Protein AF-A0A527FZY5-F1 (afdb_monomer_lite)

Secondary structure (DSSP, 8-state):
-HHHH-TTS---HHHHHHHTT--HHHHHHHHHHHHSS-HHHHHHHHHHHHHHHHHHTS---HHHHHHHTT-S-HHHHHHHHHHHHSS-GGGG---

Sequence (95 aa):
AAIHLQPDRNWTVEALAREMGASRSAFAERFTAVVGETPARYVARIRMHQARQWLIDDRMRVSVVAARLGYDSEASFSRAFKRIIGIAPSHLRTV

Radius of gyration: 14.18 Å; chains: 1; bounding box: 29×21×42 Å

Foldseek 3Di:
DVCVVCLLDLDDLCNVCVVVVHDSVVSQVVCCVPVVDGVRVVSLLSLLVNLLCCCQVVVDDLVVSCVSNPHPDSVVVQVSNCVNVVDGSVVNRDD

pLDDT: mean 90.13, std 9.0, range [49.72, 97.69]

Structure (mmCIF, N/CA/C/O backbone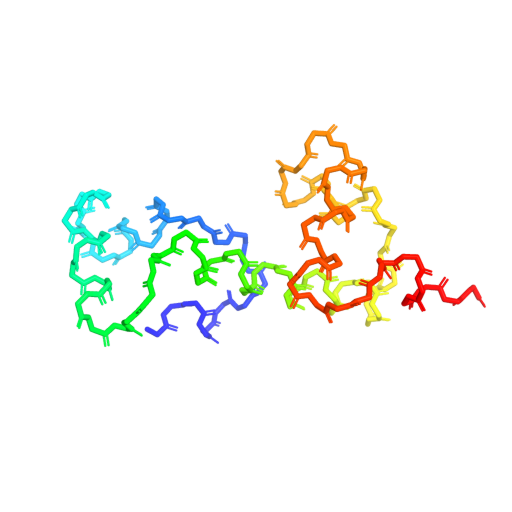):
data_AF-A0A527FZY5-F1
#
_entry.id   AF-A0A527FZY5-F1
#
loop_
_atom_site.group_PDB
_atom_site.id
_atom_site.type_symbol
_atom_site.label_atom_id
_atom_site.label_alt_id
_atom_site.label_comp_id
_atom_site.label_asym_id
_atom_site.label_entity_id
_atom_site.label_seq_id
_atom_site.pdbx_PDB_ins_code
_atom_site.Cartn_x
_atom_site.Cartn_y
_atom_site.Cartn_z
_atom_site.occupancy
_atom_site.B_iso_or_equiv
_atom_site.auth_seq_id
_atom_site.auth_comp_id
_atom_site.auth_asym_id
_atom_site.auth_atom_id
_atom_site.pdbx_PDB_model_num
ATOM 1 N N . ALA A 1 1 ? -16.870 -4.751 3.424 1.00 62.38 1 ALA A N 1
ATOM 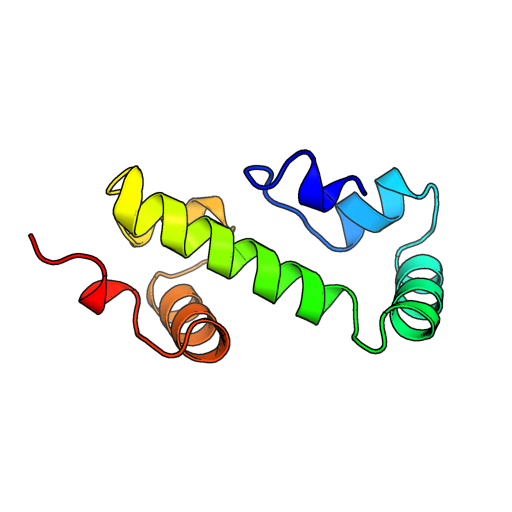2 C CA . ALA A 1 1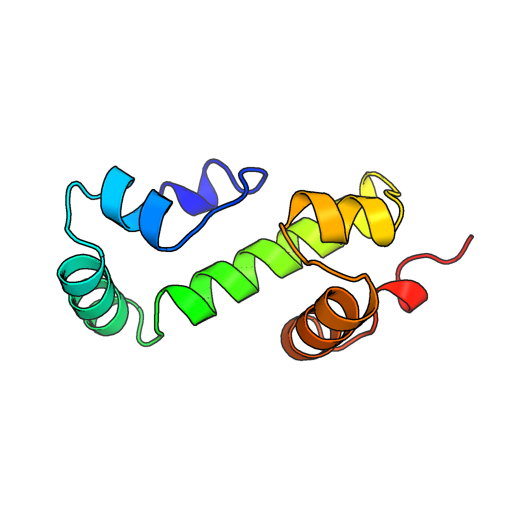 ? -17.178 -4.947 1.989 1.00 62.38 1 ALA A CA 1
ATOM 3 C C . ALA A 1 1 ? -16.692 -3.804 1.082 1.00 62.38 1 ALA A C 1
ATOM 5 O O . ALA A 1 1 ? -16.336 -4.098 -0.047 1.00 62.38 1 ALA A O 1
ATOM 6 N N . ALA A 1 2 ? -16.622 -2.542 1.541 1.00 72.12 2 ALA A N 1
ATOM 7 C CA . ALA A 1 2 ? -16.324 -1.368 0.697 1.00 72.12 2 ALA A CA 1
ATOM 8 C C . ALA A 1 2 ? -15.100 -1.503 -0.237 1.00 72.12 2 ALA A C 1
ATOM 10 O O . ALA A 1 2 ? -15.205 -1.200 -1.420 1.00 72.12 2 ALA A O 1
ATOM 11 N N . ILE A 1 3 ? -13.978 -2.046 0.254 1.00 71.44 3 ILE A N 1
ATOM 12 C CA . ILE A 1 3 ? -12.778 -2.282 -0.570 1.00 71.44 3 ILE A CA 1
ATOM 13 C C . ILE A 1 3 ? -13.039 -3.192 -1.770 1.00 71.44 3 ILE A C 1
ATOM 15 O O . ILE A 1 3 ? -12.510 -2.950 -2.848 1.00 71.44 3 ILE A O 1
ATOM 19 N N . HIS A 1 4 ? -13.835 -4.242 -1.585 1.00 72.69 4 HIS A N 1
ATOM 20 C CA . HIS A 1 4 ? -14.108 -5.213 -2.642 1.00 72.69 4 HIS A CA 1
ATOM 21 C C . HIS A 1 4 ? -15.140 -4.701 -3.650 1.00 72.69 4 HIS A C 1
ATOM 23 O O . HIS A 1 4 ? -15.176 -5.189 -4.771 1.00 72.69 4 HIS A O 1
ATOM 29 N N . LEU A 1 5 ? -15.960 -3.721 -3.258 1.00 75.19 5 LEU A N 1
ATOM 30 C CA . LEU A 1 5 ? -16.981 -3.116 -4.115 1.00 75.19 5 LEU A CA 1
ATOM 31 C C . LEU A 1 5 ? -16.420 -1.994 -4.998 1.00 75.19 5 LEU A C 1
ATOM 33 O O . LEU A 1 5 ? -16.987 -1.700 -6.043 1.00 75.19 5 LEU A O 1
ATOM 37 N N . GLN A 1 6 ? -15.324 -1.360 -4.578 1.00 76.12 6 GLN A N 1
ATOM 38 C CA . GLN A 1 6 ? -14.653 -0.302 -5.336 1.00 76.12 6 GLN A CA 1
ATOM 39 C C . GLN A 1 6 ? -13.138 -0.547 -5.352 1.00 76.12 6 GLN A C 1
ATOM 41 O O . GLN A 1 6 ? -12.397 0.193 -4.697 1.00 76.12 6 GLN A O 1
ATOM 46 N N . PRO A 1 7 ? -12.659 -1.588 -6.053 1.00 68.94 7 PRO A N 1
ATOM 47 C CA . PRO A 1 7 ? -11.233 -1.919 -6.085 1.00 68.94 7 PRO A CA 1
ATOM 48 C C . PRO A 1 7 ? -10.388 -0.770 -6.660 1.00 68.94 7 PRO A C 1
ATOM 50 O O . PRO A 1 7 ? -9.314 -0.478 -6.134 1.00 68.94 7 PRO A O 1
ATOM 53 N N . ASP A 1 8 ? -10.937 -0.029 -7.630 1.00 69.44 8 ASP A N 1
ATOM 54 C CA . ASP A 1 8 ? -10.239 1.050 -8.342 1.00 69.44 8 ASP A CA 1
ATOM 55 C C . ASP A 1 8 ? -10.037 2.328 -7.515 1.00 69.44 8 ASP A C 1
ATOM 57 O O . ASP A 1 8 ? -9.309 3.245 -7.923 1.00 69.44 8 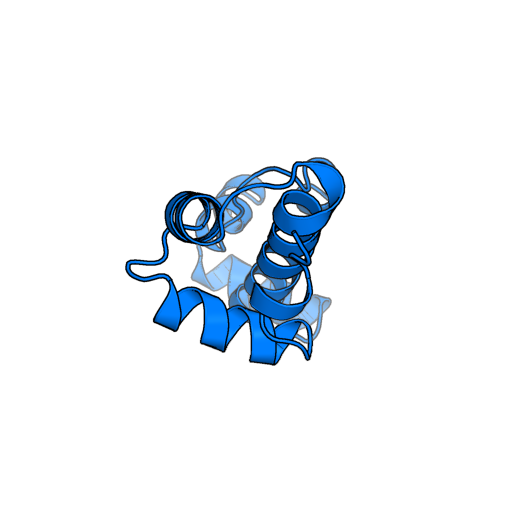ASP A O 1
ATOM 61 N N . ARG A 1 9 ? -10.675 2.426 -6.342 1.00 77.19 9 ARG A N 1
ATOM 62 C CA . ARG A 1 9 ? -10.492 3.566 -5.442 1.00 77.19 9 ARG A CA 1
ATOM 63 C C . ARG A 1 9 ? -9.129 3.461 -4.759 1.00 77.19 9 ARG A C 1
ATOM 65 O O . ARG A 1 9 ? -8.724 2.411 -4.267 1.00 77.19 9 ARG A O 1
ATOM 72 N N . ASN A 1 10 ? -8.431 4.591 -4.649 1.00 78.75 10 ASN A N 1
ATOM 73 C CA . ASN A 1 10 ? -7.190 4.675 -3.881 1.00 78.75 10 ASN A CA 1
ATOM 74 C C . ASN A 1 10 ? -7.485 4.622 -2.369 1.00 78.75 10 ASN A C 1
ATOM 76 O O . ASN A 1 10 ? -7.578 5.652 -1.700 1.00 78.75 10 ASN A O 1
ATOM 80 N N . TRP A 1 11 ? -7.679 3.416 -1.839 1.00 87.69 11 TRP A N 1
ATOM 81 C CA . TRP A 1 11 ? -7.989 3.202 -0.430 1.00 87.69 11 TRP A CA 1
ATOM 82 C C . TRP A 1 11 ? -6.818 3.567 0.483 1.00 87.69 11 TRP A C 1
ATOM 84 O O . TRP A 1 11 ? -5.668 3.210 0.232 1.00 87.69 11 TRP A O 1
ATOM 94 N N . THR A 1 12 ? -7.132 4.229 1.593 1.00 90.00 12 THR A N 1
ATOM 95 C CA . THR A 1 12 ? -6.214 4.478 2.709 1.00 90.00 12 THR A CA 1
ATOM 96 C C . THR A 1 12 ? -6.832 3.936 3.992 1.00 90.00 12 THR A C 1
ATOM 98 O O . THR A 1 12 ? -8.048 3.779 4.087 1.00 90.00 12 THR A O 1
ATOM 101 N N . VAL A 1 13 ? -6.011 3.671 5.010 1.00 91.25 13 VAL A N 1
ATOM 102 C CA . VAL A 1 13 ? -6.516 3.257 6.333 1.00 91.25 13 VAL A CA 1
ATOM 103 C C . VAL A 1 13 ? -7.493 4.290 6.899 1.00 91.25 13 VAL A C 1
ATOM 105 O O . VAL A 1 13 ? -8.499 3.926 7.495 1.00 91.25 13 VAL A O 1
ATOM 108 N N . GLU A 1 14 ? -7.217 5.574 6.678 1.00 91.81 14 GLU A N 1
ATOM 109 C CA . GLU A 1 14 ? -8.085 6.672 7.095 1.00 91.81 14 GLU A CA 1
ATOM 110 C C . GLU A 1 14 ? -9.432 6.660 6.366 1.00 91.81 14 GLU A C 1
ATOM 112 O O . GLU A 1 14 ? -10.470 6.804 7.008 1.00 91.81 14 GLU A O 1
ATOM 117 N N . ALA A 1 15 ? -9.434 6.424 5.049 1.00 90.31 15 ALA A N 1
ATOM 118 C CA . ALA A 1 15 ? -10.670 6.299 4.286 1.00 90.31 15 ALA A CA 1
ATOM 119 C C . ALA A 1 15 ? -11.532 5.151 4.828 1.00 90.31 15 ALA A C 1
ATOM 121 O O . ALA A 1 15 ? -12.722 5.339 5.038 1.00 90.31 15 ALA A O 1
ATOM 122 N N . LEU A 1 16 ? -10.936 3.996 5.138 1.00 89.75 16 LEU A N 1
ATOM 123 C CA . LEU A 1 16 ? -11.677 2.868 5.714 1.00 89.75 16 LEU A CA 1
ATOM 124 C C . LEU A 1 16 ? -12.206 3.150 7.116 1.00 89.75 16 LEU A C 1
ATOM 126 O O . LEU A 1 16 ? -13.335 2.781 7.422 1.00 89.75 16 LEU A O 1
ATOM 130 N N . ALA A 1 17 ? -11.406 3.800 7.961 1.00 92.00 17 ALA A N 1
ATOM 131 C CA . ALA A 1 17 ? -11.848 4.189 9.293 1.00 92.00 17 ALA A CA 1
ATOM 132 C C . ALA A 1 17 ? -13.069 5.120 9.206 1.00 92.00 17 ALA A C 1
ATOM 134 O O . ALA A 1 17 ? -14.057 4.903 9.907 1.00 92.00 17 ALA A O 1
ATOM 135 N N . ARG A 1 18 ? -13.040 6.080 8.269 1.00 91.94 18 ARG A N 1
ATOM 136 C CA . ARG A 1 18 ? -14.174 6.965 7.974 1.00 91.94 18 ARG A CA 1
ATOM 137 C C . ARG A 1 18 ? -15.404 6.216 7.467 1.00 91.94 18 ARG A C 1
ATOM 139 O O . ARG A 1 18 ? -16.486 6.483 7.975 1.00 91.94 18 ARG A O 1
ATOM 146 N N . GLU A 1 19 ? -15.255 5.282 6.525 1.00 89.44 19 GLU A N 1
ATOM 147 C CA . GLU A 1 19 ? -16.378 4.452 6.040 1.00 89.44 19 GLU A CA 1
ATOM 148 C C . GLU A 1 19 ? -17.018 3.631 7.174 1.00 89.44 19 GLU A C 1
ATOM 150 O O . GLU A 1 19 ? -18.212 3.352 7.153 1.00 89.44 19 GLU A O 1
ATOM 155 N N . MET A 1 20 ? -16.236 3.264 8.193 1.00 86.75 20 MET A N 1
ATOM 156 C CA . MET A 1 20 ? -16.706 2.525 9.369 1.00 86.75 20 MET A CA 1
ATOM 157 C C . MET A 1 20 ? -17.198 3.426 10.516 1.00 86.75 20 MET A C 1
ATOM 159 O O . MET A 1 20 ? -17.548 2.906 1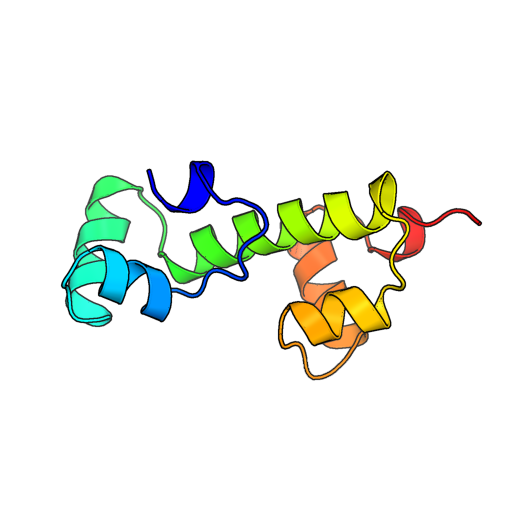1.576 1.00 86.75 20 MET A O 1
ATOM 163 N N . GLY A 1 21 ? -17.187 4.756 10.352 1.00 92.31 21 GLY A N 1
ATOM 164 C CA . GLY A 1 21 ? -17.564 5.706 11.406 1.00 92.31 21 GLY A CA 1
ATOM 165 C C . GLY A 1 21 ? -16.664 5.646 12.647 1.00 92.31 21 GLY A C 1
ATOM 166 O O . GLY A 1 21 ? -17.111 5.954 13.750 1.00 92.31 21 GLY A O 1
ATOM 167 N N . ALA A 1 22 ? -15.411 5.212 12.492 1.00 91.69 22 ALA A N 1
ATOM 168 C CA . ALA A 1 22 ? -14.480 4.976 13.589 1.00 91.69 22 ALA A CA 1
ATOM 169 C C . ALA A 1 22 ? -13.253 5.891 13.505 1.00 91.69 22 ALA A C 1
ATOM 171 O O . ALA A 1 22 ? -12.818 6.304 12.428 1.00 91.69 22 ALA A O 1
ATOM 172 N N . SER A 1 23 ? -12.633 6.155 14.658 1.00 95.25 23 SER A N 1
ATOM 173 C CA . SER A 1 23 ? -11.283 6.716 14.672 1.00 95.25 23 SER A CA 1
ATOM 174 C C . SER A 1 23 ? -10.295 5.728 14.039 1.00 95.25 23 SER A C 1
ATOM 176 O O . SER A 1 23 ? -10.512 4.513 14.023 1.00 95.25 23 SER A O 1
ATOM 178 N N . ARG A 1 24 ? -9.166 6.239 13.540 1.00 93.00 24 ARG A N 1
ATOM 179 C CA . ARG A 1 24 ? -8.127 5.411 12.910 1.00 93.00 24 ARG A CA 1
ATOM 180 C C . ARG A 1 24 ? -7.579 4.325 13.848 1.00 93.00 24 ARG A C 1
ATOM 182 O O . ARG A 1 24 ? -7.318 3.220 13.382 1.00 93.00 24 ARG A O 1
ATOM 189 N N . SER A 1 25 ? -7.395 4.628 15.135 1.00 93.62 25 SER A N 1
ATOM 190 C CA . SER A 1 25 ? -6.891 3.671 16.132 1.00 93.62 25 SER A CA 1
ATOM 191 C C . SER A 1 25 ? -7.914 2.580 16.440 1.00 93.62 25 SER A C 1
ATOM 193 O O . SER A 1 25 ? -7.600 1.403 16.288 1.00 93.62 25 SER A O 1
ATOM 195 N N . ALA A 1 26 ? -9.158 2.959 16.753 1.00 94.44 26 ALA A N 1
ATOM 196 C CA . ALA A 1 26 ? -10.229 2.003 17.035 1.00 94.44 26 ALA A CA 1
ATOM 197 C C . ALA A 1 26 ? -10.516 1.096 15.828 1.00 94.44 26 ALA A C 1
ATOM 199 O O . ALA A 1 26 ? -10.752 -0.103 15.981 1.00 94.44 26 ALA A O 1
ATOM 200 N N . PHE A 1 27 ? -10.457 1.653 14.613 1.00 94.44 27 PHE A N 1
ATOM 201 C CA . PHE A 1 27 ? -10.533 0.865 13.388 1.00 94.44 27 PHE A CA 1
ATOM 202 C C . PHE A 1 27 ? -9.371 -0.127 13.286 1.00 94.44 27 PHE A C 1
ATOM 204 O O . PHE A 1 27 ? -9.607 -1.300 13.016 1.00 94.44 27 PHE A O 1
ATOM 211 N N . ALA A 1 28 ? -8.132 0.313 13.515 1.00 94.38 28 ALA A N 1
ATOM 212 C CA . ALA A 1 28 ? -6.964 -0.551 13.391 1.00 94.38 28 ALA A CA 1
ATOM 213 C C . ALA A 1 28 ? -6.978 -1.727 14.374 1.00 94.38 28 ALA A C 1
ATOM 215 O O . ALA A 1 28 ? -6.677 -2.851 13.966 1.00 94.38 28 ALA A O 1
ATOM 216 N N . GLU A 1 29 ? -7.368 -1.490 15.624 1.00 94.81 29 GLU A N 1
ATOM 217 C CA . GLU A 1 29 ? -7.508 -2.534 16.644 1.00 94.81 29 GLU A CA 1
ATOM 218 C C . GLU A 1 29 ? -8.566 -3.565 16.243 1.00 94.81 29 GLU A C 1
ATOM 220 O O . GLU A 1 29 ? -8.263 -4.754 16.122 1.00 94.81 29 GLU A O 1
ATOM 225 N N . ARG A 1 30 ? -9.791 -3.110 15.945 1.00 94.81 30 ARG A N 1
ATOM 226 C CA . ARG A 1 30 ? -10.907 -3.995 15.571 1.00 94.81 30 ARG A CA 1
ATOM 227 C C . ARG A 1 30 ? -10.628 -4.757 14.281 1.00 94.81 30 ARG A C 1
ATOM 229 O O . ARG A 1 30 ? -10.903 -5.949 14.197 1.00 94.81 30 ARG A O 1
ATOM 236 N N . PHE A 1 31 ? -10.072 -4.080 13.279 1.00 93.81 31 PHE A N 1
ATOM 237 C CA . PHE A 1 31 ? -9.718 -4.701 12.009 1.00 93.81 31 PHE A CA 1
ATOM 238 C C . PHE A 1 31 ? -8.683 -5.803 12.214 1.00 93.81 31 PHE A C 1
ATOM 240 O O . PHE A 1 31 ? -8.870 -6.905 11.713 1.00 93.81 31 PHE A O 1
ATOM 247 N N . THR A 1 32 ? -7.620 -5.533 12.976 1.00 95.62 32 THR A N 1
ATOM 248 C CA . THR A 1 32 ? -6.565 -6.526 13.218 1.00 95.62 32 THR A CA 1
ATOM 249 C C . THR A 1 32 ? -7.108 -7.722 13.999 1.00 95.62 32 THR A C 1
ATOM 251 O O . THR A 1 32 ? -6.782 -8.854 13.656 1.00 95.62 32 THR A O 1
ATOM 254 N N . ALA A 1 33 ? -7.984 -7.495 14.983 1.00 95.88 33 ALA A N 1
ATOM 255 C CA . ALA A 1 33 ? -8.623 -8.567 15.745 1.00 95.88 33 ALA A CA 1
ATOM 256 C C . ALA A 1 33 ? -9.492 -9.497 14.876 1.00 95.88 33 ALA A C 1
ATOM 258 O O . ALA A 1 33 ? -9.567 -10.691 15.148 1.00 95.88 33 ALA A O 1
ATOM 259 N N . VAL A 1 34 ? -10.133 -8.966 13.828 1.00 94.31 34 VAL A N 1
ATOM 260 C CA . VAL A 1 34 ? -11.021 -9.738 12.939 1.00 94.31 34 VAL A CA 1
ATOM 261 C C . VAL A 1 34 ? -10.276 -10.351 11.750 1.00 94.31 34 VAL A C 1
ATOM 263 O O . VAL A 1 34 ? -10.534 -11.490 11.379 1.00 94.31 34 VAL A O 1
ATOM 266 N N . VAL A 1 35 ? -9.377 -9.594 11.119 1.00 92.50 35 VAL A N 1
ATOM 267 C CA . VAL A 1 35 ? -8.719 -9.972 9.854 1.00 92.50 35 VAL A CA 1
ATOM 268 C C . VAL A 1 35 ? -7.376 -10.668 10.095 1.00 92.50 35 VAL A C 1
ATOM 270 O O . VAL A 1 35 ? -6.878 -11.364 9.214 1.00 92.50 35 VAL A O 1
ATOM 273 N N . GLY A 1 36 ? -6.771 -10.493 11.273 1.00 95.12 36 GLY A N 1
ATOM 274 C CA . GLY A 1 36 ? -5.467 -11.069 11.616 1.00 95.12 36 GLY A CA 1
ATOM 275 C C . GLY A 1 36 ? -4.266 -10.337 11.003 1.00 95.12 36 GLY A C 1
ATOM 276 O O . GLY A 1 36 ? -3.124 -10.716 11.250 1.00 95.12 36 GLY A O 1
ATOM 277 N N . GLU A 1 37 ? -4.488 -9.267 10.233 1.00 94.06 37 GLU A N 1
ATOM 278 C CA . GLU A 1 37 ? -3.433 -8.377 9.748 1.00 94.06 37 GLU A CA 1
ATOM 279 C C . GLU A 1 37 ? -3.787 -6.906 9.955 1.00 94.06 37 GLU A C 1
ATOM 281 O O . GLU A 1 37 ? -4.955 -6.530 10.031 1.00 94.06 37 GLU A O 1
ATOM 286 N N . THR A 1 38 ? -2.767 -6.050 10.034 1.00 94.88 38 THR A N 1
ATOM 287 C CA . THR A 1 38 ? -2.996 -4.616 10.219 1.00 94.88 38 THR A CA 1
ATOM 288 C C . THR A 1 38 ? -3.669 -4.012 8.982 1.00 94.88 38 THR A C 1
ATOM 290 O O . THR A 1 38 ? -3.335 -4.387 7.849 1.00 94.88 38 THR A O 1
ATOM 293 N N . PRO A 1 39 ? -4.545 -3.001 9.141 1.00 93.31 39 PRO A N 1
ATOM 294 C CA . PRO A 1 39 ? -5.194 -2.383 7.990 1.00 93.31 39 PRO A CA 1
ATOM 295 C C . PRO A 1 39 ? -4.205 -1.770 6.999 1.00 93.31 39 PRO A C 1
ATOM 297 O O . PRO A 1 39 ? -4.456 -1.772 5.800 1.00 93.31 39 PRO A O 1
ATOM 300 N N . ALA A 1 40 ? -3.065 -1.256 7.473 1.00 92.62 40 ALA A N 1
ATOM 301 C CA . ALA A 1 40 ? -2.031 -0.705 6.601 1.00 92.62 40 ALA A CA 1
ATOM 302 C C . ALA A 1 40 ? -1.452 -1.769 5.657 1.00 92.62 40 ALA A C 1
ATOM 304 O O . ALA A 1 40 ? -1.277 -1.503 4.466 1.00 92.62 40 ALA A O 1
ATOM 305 N N . ARG A 1 41 ? -1.195 -2.979 6.172 1.00 93.69 41 ARG A N 1
ATOM 306 C CA . ARG A 1 41 ? -0.704 -4.103 5.368 1.00 93.69 41 ARG A CA 1
ATOM 307 C C . ARG A 1 41 ? -1.766 -4.571 4.376 1.00 93.69 41 ARG A C 1
ATOM 309 O O . ARG A 1 41 ? -1.456 -4.716 3.193 1.00 93.69 41 ARG A O 1
ATOM 316 N N . TYR A 1 42 ? -3.007 -4.705 4.838 1.00 92.75 42 TYR A N 1
ATOM 317 C CA . TYR A 1 42 ? -4.137 -5.090 3.997 1.00 92.75 42 TYR A CA 1
ATOM 318 C C . TYR A 1 42 ? -4.339 -4.100 2.840 1.00 92.75 42 TYR A C 1
ATOM 320 O O . TYR A 1 42 ? -4.356 -4.483 1.670 1.00 92.75 42 TYR A O 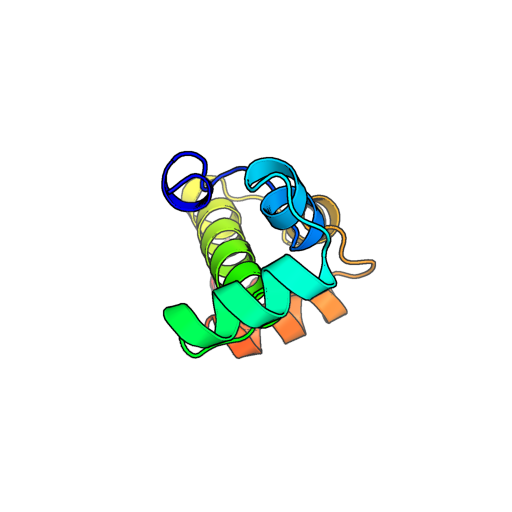1
ATOM 328 N N . VAL A 1 43 ? -4.407 -2.802 3.148 1.00 91.88 43 VAL A N 1
ATOM 329 C CA . VAL A 1 43 ? -4.553 -1.728 2.155 1.00 91.88 43 VAL A CA 1
ATOM 330 C C . VAL A 1 43 ? -3.390 -1.723 1.169 1.00 91.88 43 VAL A C 1
ATOM 332 O O . VAL A 1 43 ? -3.621 -1.624 -0.034 1.00 91.88 43 VAL A O 1
ATOM 335 N N . ALA A 1 44 ? -2.147 -1.865 1.636 1.00 93.00 44 ALA A N 1
ATOM 336 C CA . ALA A 1 44 ? -0.994 -1.927 0.743 1.00 93.00 44 ALA A CA 1
ATOM 337 C C . ALA A 1 44 ? -1.109 -3.093 -0.251 1.00 93.00 44 ALA A C 1
ATOM 339 O O . ALA A 1 44 ? -0.837 -2.905 -1.437 1.00 93.00 44 ALA A O 1
ATOM 340 N N . ARG A 1 45 ? -1.568 -4.266 0.203 1.00 92.81 45 ARG A N 1
ATOM 341 C CA . ARG A 1 45 ? -1.791 -5.429 -0.663 1.00 92.81 45 ARG A CA 1
ATOM 342 C C . ARG A 1 45 ? -2.819 -5.133 -1.752 1.00 92.81 45 ARG A C 1
ATOM 344 O O . ARG A 1 45 ? -2.529 -5.325 -2.930 1.00 92.81 45 ARG A O 1
ATOM 351 N N . ILE A 1 46 ? -3.976 -4.600 -1.372 1.00 91.81 46 ILE A N 1
ATOM 352 C CA . ILE A 1 46 ? -5.044 -4.240 -2.315 1.00 91.81 46 ILE A CA 1
ATOM 353 C C . ILE A 1 46 ? -4.560 -3.204 -3.337 1.00 91.81 46 ILE A C 1
ATOM 355 O O . ILE A 1 46 ? -4.716 -3.411 -4.538 1.00 91.81 46 ILE A O 1
ATOM 359 N N . ARG A 1 47 ? -3.892 -2.136 -2.884 1.00 92.94 47 ARG A N 1
ATOM 360 C CA . ARG A 1 47 ? -3.366 -1.083 -3.771 1.00 92.94 47 ARG A CA 1
ATOM 361 C C . ARG A 1 47 ? -2.368 -1.624 -4.793 1.00 92.94 47 ARG A C 1
ATOM 363 O O . ARG A 1 47 ? -2.365 -1.171 -5.932 1.00 92.94 47 ARG A O 1
ATOM 370 N N . MET A 1 48 ? -1.533 -2.594 -4.419 1.00 94.81 48 MET A N 1
ATOM 371 C CA . MET A 1 48 ? -0.581 -3.195 -5.360 1.00 94.81 48 MET A CA 1
ATOM 372 C C . MET A 1 48 ? -1.246 -4.143 -6.359 1.00 94.81 48 MET A C 1
ATOM 374 O O . MET A 1 48 ? -0.803 -4.214 -7.505 1.00 94.81 48 MET A O 1
ATOM 378 N N . HIS A 1 49 ? -2.316 -4.841 -5.969 1.00 92.19 49 HIS A N 1
ATOM 379 C CA . HIS A 1 49 ? -3.110 -5.614 -6.926 1.00 92.19 49 HIS A CA 1
ATOM 380 C C . HIS A 1 49 ? -3.794 -4.699 -7.948 1.00 92.19 49 HIS A C 1
ATOM 382 O O . HIS A 1 49 ? -3.723 -4.984 -9.141 1.00 92.19 49 HIS A O 1
ATOM 388 N N . GLN A 1 50 ? -4.337 -3.562 -7.505 1.00 91.56 50 GLN A N 1
ATOM 389 C CA . GLN A 1 50 ? -4.883 -2.551 -8.410 1.00 91.56 50 GLN A CA 1
ATOM 390 C C . GLN A 1 50 ? -3.807 -1.978 -9.345 1.00 91.56 50 GLN A C 1
ATOM 392 O O . GLN A 1 50 ? -4.013 -1.872 -10.551 1.00 91.56 50 GLN A O 1
ATOM 397 N N . ALA A 1 51 ? -2.621 -1.662 -8.811 1.00 93.50 51 ALA A N 1
ATOM 398 C CA . ALA A 1 51 ? -1.497 -1.213 -9.629 1.00 93.50 51 ALA A CA 1
ATOM 399 C C . ALA A 1 51 ? -1.137 -2.230 -10.716 1.00 93.50 51 ALA A C 1
ATOM 401 O O . ALA A 1 51 ? -0.837 -1.843 -11.841 1.00 93.50 51 ALA A O 1
ATOM 402 N N . ARG A 1 52 ? -1.175 -3.530 -10.399 1.00 93.94 52 ARG A N 1
ATOM 403 C CA . ARG A 1 52 ? -0.917 -4.590 -11.379 1.00 93.94 52 ARG A CA 1
ATOM 404 C C . ARG A 1 52 ? -1.945 -4.559 -12.513 1.00 93.94 52 ARG A C 1
ATOM 406 O O . ARG A 1 52 ? -1.536 -4.690 -13.660 1.00 93.94 52 ARG A O 1
ATOM 413 N N . GLN A 1 53 ? -3.228 -4.368 -12.206 1.00 91.19 53 GLN A N 1
ATOM 414 C CA . GLN A 1 53 ? -4.283 -4.244 -13.222 1.00 91.19 53 GLN A CA 1
ATOM 415 C C . GLN A 1 53 ? -4.052 -3.017 -14.109 1.00 91.19 53 GLN A C 1
ATOM 417 O O . GLN A 1 53 ? -3.968 -3.151 -15.322 1.00 91.19 53 GLN A O 1
ATOM 422 N N . TRP A 1 54 ? -3.788 -1.846 -13.523 1.00 92.62 54 TRP A N 1
ATOM 423 C CA . TRP A 1 54 ? -3.481 -0.632 -14.294 1.00 92.62 54 TRP A CA 1
ATOM 424 C C . TRP A 1 54 ? -2.238 -0.758 -15.187 1.00 92.62 54 TRP A C 1
ATOM 426 O O . TRP A 1 54 ? -2.168 -0.148 -16.253 1.00 92.62 54 TRP A O 1
ATOM 436 N N . LEU A 1 55 ? -1.233 -1.524 -14.760 1.00 93.88 55 LEU A N 1
ATOM 437 C CA . LEU A 1 55 ? -0.023 -1.749 -15.553 1.00 93.88 55 LEU A CA 1
ATOM 438 C C . LEU A 1 55 ? -0.253 -2.715 -16.724 1.00 93.88 55 LEU A C 1
ATOM 440 O O . LEU A 1 55 ? 0.368 -2.528 -17.768 1.00 93.88 55 LEU A O 1
ATOM 444 N N . ILE A 1 56 ? -1.098 -3.735 -16.551 1.00 92.75 56 ILE A N 1
ATOM 445 C CA . ILE A 1 56 ? -1.316 -4.794 -17.549 1.00 92.75 56 ILE A CA 1
ATOM 446 C C . ILE A 1 56 ? -2.479 -4.437 -18.479 1.00 92.75 56 ILE A C 1
ATOM 448 O O . ILE A 1 56 ? -2.303 -4.397 -19.695 1.00 92.75 56 ILE A O 1
ATOM 452 N N . ASP A 1 57 ? -3.644 -4.157 -17.904 1.00 90.50 57 ASP A N 1
ATOM 453 C CA . ASP A 1 57 ? -4.901 -4.009 -18.636 1.00 90.50 57 ASP A CA 1
ATOM 454 C C . ASP A 1 57 ? -4.982 -2.608 -19.261 1.00 90.50 57 ASP A C 1
ATOM 456 O O . ASP A 1 57 ? -5.171 -2.465 -20.470 1.00 90.50 57 ASP A O 1
ATOM 460 N N . ASP A 1 58 ? -4.699 -1.574 -18.460 1.00 89.88 58 ASP A N 1
ATOM 461 C CA . ASP A 1 58 ? -4.761 -0.170 -18.897 1.00 89.88 58 ASP A CA 1
ATOM 462 C C . ASP A 1 58 ? -3.438 0.332 -19.504 1.00 89.88 58 ASP A C 1
ATOM 464 O O . ASP A 1 58 ? -3.347 1.470 -19.974 1.00 89.88 58 ASP A O 1
ATOM 468 N N . ARG A 1 59 ? -2.385 -0.497 -19.467 1.00 91.56 59 ARG A N 1
ATOM 469 C CA . ARG A 1 59 ? -1.023 -0.197 -19.955 1.00 91.56 59 ARG A CA 1
ATOM 470 C C . ARG A 1 59 ? -0.464 1.141 -19.456 1.00 91.56 59 ARG A C 1
ATOM 472 O O . ARG A 1 59 ? 0.305 1.813 -20.154 1.00 91.56 59 ARG A O 1
ATOM 479 N N . MET A 1 60 ? -0.833 1.550 -18.243 1.00 92.94 60 MET A N 1
ATOM 480 C CA . MET A 1 60 ? -0.373 2.814 -17.674 1.00 92.94 60 MET A CA 1
ATOM 481 C C . MET A 1 60 ? 1.147 2.812 -17.472 1.00 92.94 60 MET A C 1
ATOM 483 O O . MET A 1 60 ? 1.781 1.791 -17.200 1.00 92.94 60 MET A O 1
ATOM 487 N N . ARG A 1 61 ? 1.765 3.995 -17.563 1.00 94.50 61 ARG A N 1
ATOM 488 C CA . ARG A 1 61 ? 3.190 4.160 -17.234 1.00 94.50 61 ARG A CA 1
ATOM 489 C C . ARG A 1 61 ? 3.401 3.962 -15.730 1.00 94.50 61 ARG A C 1
ATOM 491 O O . ARG A 1 61 ? 2.597 4.430 -14.928 1.00 94.50 61 ARG A O 1
ATOM 498 N N . VAL A 1 62 ? 4.527 3.349 -15.353 1.00 94.88 62 VAL A N 1
ATOM 499 C CA . VAL A 1 62 ? 4.910 3.124 -13.944 1.00 94.88 62 VAL A CA 1
ATOM 500 C C . VAL A 1 62 ? 4.903 4.431 -13.143 1.00 94.88 62 VAL A C 1
ATOM 502 O O . VAL A 1 62 ? 4.357 4.457 -12.044 1.00 94.88 62 VAL A O 1
ATOM 505 N N . SER A 1 63 ? 5.403 5.525 -13.725 1.00 95.25 63 SER A N 1
ATOM 506 C CA . SER A 1 63 ? 5.332 6.878 -13.155 1.00 95.25 63 SER A CA 1
ATOM 507 C C . SER A 1 63 ? 3.916 7.322 -12.796 1.00 95.25 63 SER A C 1
ATOM 509 O O . SER A 1 63 ? 3.680 7.821 -11.697 1.00 95.25 63 SER A O 1
ATOM 511 N N . VAL A 1 64 ? 2.962 7.112 -13.704 1.00 94.81 64 VAL A N 1
ATOM 512 C CA . VAL A 1 64 ? 1.561 7.513 -13.528 1.00 94.81 64 VAL A CA 1
ATOM 513 C C . VAL A 1 64 ? 0.908 6.683 -12.428 1.00 94.81 64 VAL A C 1
ATOM 515 O O . VAL A 1 64 ? 0.238 7.236 -11.559 1.00 94.81 64 VAL A O 1
ATOM 518 N N . VAL A 1 65 ? 1.146 5.369 -12.418 1.00 94.44 65 VAL A N 1
ATOM 519 C CA . VAL A 1 65 ? 0.631 4.470 -11.374 1.00 94.44 65 VAL A CA 1
ATOM 520 C C . VAL A 1 65 ? 1.210 4.826 -10.002 1.00 94.44 65 VAL A C 1
ATOM 522 O O . VAL A 1 65 ? 0.460 4.917 -9.028 1.00 94.44 65 VAL A O 1
ATOM 525 N N . ALA A 1 66 ? 2.518 5.085 -9.922 1.00 94.56 66 ALA A N 1
ATOM 526 C CA . ALA A 1 66 ? 3.186 5.499 -8.691 1.00 94.56 66 ALA A CA 1
ATOM 527 C C . ALA A 1 66 ? 2.583 6.800 -8.135 1.00 94.56 66 ALA A C 1
ATOM 529 O O . ALA A 1 66 ? 2.174 6.832 -6.972 1.00 94.56 66 ALA A O 1
ATOM 530 N N . ALA A 1 67 ? 2.443 7.828 -8.978 1.00 94.31 67 ALA A N 1
ATOM 531 C CA . ALA A 1 67 ? 1.849 9.108 -8.596 1.00 94.31 67 ALA A CA 1
ATOM 532 C C . ALA A 1 67 ? 0.375 8.964 -8.178 1.00 94.31 67 ALA A C 1
ATOM 534 O O . ALA A 1 67 ? -0.038 9.518 -7.160 1.00 94.31 67 ALA A O 1
ATOM 535 N N . ARG A 1 68 ? -0.419 8.157 -8.898 1.00 92.19 68 ARG A N 1
ATOM 536 C CA . ARG A 1 68 ? -1.833 7.894 -8.568 1.00 92.19 68 ARG A CA 1
ATOM 537 C C . ARG A 1 68 ? -2.002 7.192 -7.219 1.00 92.19 68 ARG A C 1
ATOM 539 O O . ARG A 1 68 ? -2.989 7.417 -6.520 1.00 92.19 68 ARG A O 1
ATOM 546 N N . LEU A 1 69 ? -1.027 6.372 -6.830 1.00 91.56 69 LEU A N 1
ATOM 547 C CA . LEU A 1 69 ? -0.938 5.766 -5.503 1.00 91.56 69 LEU A CA 1
ATOM 548 C C . LEU A 1 69 ? -0.143 6.623 -4.498 1.00 91.56 69 LEU A C 1
ATOM 550 O O . LEU A 1 69 ? 0.194 6.136 -3.418 1.00 91.56 69 LEU A O 1
ATOM 554 N N . GLY A 1 70 ? 0.135 7.891 -4.792 1.00 91.88 70 GLY A N 1
ATOM 555 C CA . GLY A 1 70 ? 0.768 8.817 -3.850 1.00 91.88 70 GLY A CA 1
ATOM 556 C C . GLY A 1 70 ? 2.181 8.411 -3.426 1.00 91.88 70 GLY A C 1
ATOM 557 O O . GLY A 1 70 ? 2.557 8.638 -2.281 1.00 91.88 70 GLY A O 1
ATOM 558 N N . TYR A 1 71 ? 2.941 7.751 -4.303 1.00 93.44 71 TYR A N 1
ATOM 559 C CA . TYR A 1 71 ? 4.369 7.525 -4.096 1.00 93.44 71 TYR A CA 1
ATOM 560 C C . TYR A 1 71 ? 5.171 8.698 -4.659 1.00 93.44 71 TYR A C 1
ATOM 562 O O . TYR A 1 71 ? 5.026 9.032 -5.832 1.00 93.44 71 TYR A O 1
ATOM 570 N N . ASP A 1 72 ? 6.095 9.233 -3.861 1.00 91.25 72 ASP A N 1
ATOM 571 C CA . ASP A 1 72 ? 6.957 10.358 -4.264 1.00 91.25 72 ASP A CA 1
ATOM 572 C C . ASP A 1 72 ? 7.978 9.995 -5.357 1.00 91.25 72 ASP A C 1
ATOM 574 O O . ASP A 1 72 ? 8.610 10.865 -5.948 1.00 91.25 72 ASP A O 1
ATOM 578 N N . SER A 1 73 ? 8.188 8.699 -5.623 1.00 95.31 73 SER A N 1
ATOM 579 C CA . SER A 1 73 ? 9.109 8.239 -6.665 1.00 95.31 73 SER A CA 1
ATOM 580 C C . SER A 1 73 ? 8.703 6.884 -7.245 1.00 95.31 73 SER A C 1
ATOM 582 O O . SER A 1 73 ? 8.171 6.015 -6.548 1.00 95.31 73 SER A O 1
ATOM 584 N N . GLU A 1 74 ? 9.063 6.640 -8.506 1.00 95.62 74 GLU A N 1
ATOM 585 C CA . GLU A 1 74 ? 8.915 5.319 -9.134 1.00 95.62 74 GLU A CA 1
ATOM 586 C C . GLU A 1 74 ? 9.713 4.232 -8.407 1.00 95.62 74 GLU A C 1
ATOM 588 O O . GLU A 1 74 ? 9.292 3.076 -8.348 1.00 95.62 74 GLU A O 1
ATOM 593 N N . ALA A 1 75 ? 10.857 4.590 -7.821 1.00 96.12 75 ALA A N 1
ATOM 594 C CA . ALA A 1 75 ? 11.710 3.650 -7.109 1.00 96.12 75 ALA A CA 1
ATOM 595 C C . ALA A 1 75 ? 11.068 3.181 -5.789 1.00 96.12 75 ALA A C 1
ATOM 597 O O . ALA A 1 75 ? 11.112 1.988 -5.474 1.00 96.12 75 ALA A O 1
ATOM 598 N N . SER A 1 76 ? 10.449 4.089 -5.020 1.00 96.50 76 SER A N 1
ATOM 599 C CA . SER A 1 76 ? 9.729 3.726 -3.789 1.00 96.50 76 SER A CA 1
ATOM 600 C C . SER A 1 76 ? 8.506 2.862 -4.090 1.00 96.50 76 SER A C 1
ATOM 602 O O . SER A 1 76 ? 8.316 1.837 -3.426 1.00 96.50 76 SER A O 1
ATOM 604 N N . PHE A 1 77 ? 7.758 3.200 -5.144 1.00 96.81 77 PHE A N 1
ATOM 605 C CA . PHE A 1 77 ? 6.680 2.360 -5.661 1.00 96.81 77 PHE A CA 1
ATOM 606 C C . PHE A 1 77 ? 7.192 0.974 -6.075 1.00 96.81 77 PHE A C 1
ATOM 608 O O . PHE A 1 77 ? 6.706 -0.033 -5.567 1.00 96.81 77 PHE A O 1
ATOM 615 N N . SER A 1 78 ? 8.225 0.899 -6.918 1.00 97.06 78 SER A N 1
ATOM 616 C CA . SER A 1 78 ? 8.741 -0.367 -7.457 1.00 97.06 78 SER A CA 1
ATOM 617 C C . SER A 1 78 ? 9.227 -1.324 -6.367 1.00 97.06 78 SER A C 1
ATOM 619 O O . SER A 1 78 ? 8.993 -2.531 -6.456 1.00 97.06 78 SER A O 1
ATOM 621 N N . ARG A 1 79 ? 9.853 -0.807 -5.299 1.00 97.69 79 ARG A N 1
ATOM 622 C CA . ARG A 1 79 ? 10.248 -1.612 -4.127 1.00 97.69 79 ARG A CA 1
ATOM 623 C C . ARG A 1 79 ? 9.042 -2.157 -3.363 1.00 97.69 79 ARG A C 1
ATOM 625 O O . ARG A 1 79 ? 9.053 -3.315 -2.945 1.00 97.69 79 ARG A O 1
ATOM 632 N N . ALA A 1 80 ? 8.016 -1.333 -3.143 1.00 96.19 80 ALA A N 1
ATOM 633 C CA . ALA A 1 80 ? 6.785 -1.769 -2.482 1.00 96.19 80 ALA A CA 1
ATOM 634 C C . ALA A 1 80 ? 6.030 -2.802 -3.332 1.00 96.19 80 ALA A C 1
ATOM 636 O O . ALA A 1 80 ? 5.657 -3.855 -2.816 1.00 96.19 80 ALA A O 1
ATOM 637 N N . PHE A 1 81 ? 5.904 -2.537 -4.631 1.00 97.31 81 PHE A N 1
ATOM 638 C CA . PHE A 1 81 ? 5.268 -3.415 -5.602 1.00 97.31 81 PHE A CA 1
ATOM 639 C C . PHE A 1 81 ? 5.957 -4.777 -5.655 1.00 97.31 81 PHE A C 1
ATOM 641 O O . PHE A 1 81 ? 5.307 -5.788 -5.414 1.00 97.31 81 PHE A O 1
ATOM 648 N N . LYS A 1 82 ? 7.283 -4.823 -5.849 1.00 97.50 82 LYS A N 1
ATOM 649 C CA . LYS A 1 82 ? 8.034 -6.089 -5.890 1.00 97.50 82 LYS A CA 1
ATOM 650 C C . LYS A 1 82 ? 7.882 -6.902 -4.604 1.00 97.50 82 LYS A C 1
ATOM 652 O O . LYS A 1 82 ? 7.728 -8.113 -4.667 1.00 97.50 82 LYS A O 1
ATOM 657 N N . ARG A 1 83 ? 7.900 -6.252 -3.438 1.00 97.12 83 ARG A N 1
ATOM 658 C CA . ARG A 1 83 ? 7.743 -6.927 -2.139 1.00 97.12 83 ARG A CA 1
ATOM 659 C C . ARG A 1 83 ? 6.368 -7.575 -1.955 1.00 97.12 83 ARG A C 1
ATOM 661 O O . ARG A 1 83 ? 6.277 -8.566 -1.244 1.00 97.12 83 ARG A O 1
ATOM 668 N N . ILE A 1 84 ? 5.320 -7.003 -2.545 1.00 96.00 84 ILE A N 1
ATOM 669 C CA . ILE A 1 84 ? 3.936 -7.470 -2.371 1.00 96.00 84 ILE A CA 1
ATOM 670 C C . ILE A 1 84 ? 3.503 -8.399 -3.513 1.00 96.00 84 ILE A C 1
ATOM 672 O O . ILE A 1 84 ? 2.860 -9.410 -3.263 1.00 96.00 84 ILE A O 1
ATOM 676 N N . ILE A 1 85 ? 3.858 -8.068 -4.755 1.00 95.75 85 ILE A N 1
ATOM 677 C CA . ILE A 1 85 ? 3.461 -8.794 -5.972 1.00 95.75 85 ILE A CA 1
ATOM 678 C C . ILE A 1 85 ? 4.485 -9.869 -6.363 1.00 95.75 85 ILE A C 1
ATOM 680 O O . ILE A 1 85 ? 4.164 -10.781 -7.116 1.00 95.75 85 ILE A O 1
ATOM 684 N N . GLY A 1 86 ? 5.718 -9.783 -5.861 1.00 96.69 86 GLY A N 1
ATOM 685 C CA . GLY A 1 86 ? 6.798 -10.744 -6.119 1.00 96.69 86 GLY A CA 1
ATOM 686 C C . GLY A 1 86 ? 7.699 -10.386 -7.305 1.00 96.69 86 GLY A C 1
ATOM 687 O O . GLY A 1 86 ? 8.846 -10.823 -7.358 1.00 96.69 86 GLY A O 1
ATOM 688 N N . ILE A 1 87 ? 7.240 -9.532 -8.224 1.00 95.06 87 ILE A N 1
ATOM 689 C CA . ILE A 1 87 ? 7.998 -9.104 -9.411 1.00 95.06 87 ILE A CA 1
ATOM 690 C C . ILE A 1 87 ? 8.015 -7.583 -9.541 1.00 95.06 87 ILE A C 1
ATOM 692 O O . ILE A 1 87 ? 7.099 -6.900 -9.095 1.00 95.06 87 ILE A O 1
ATOM 696 N N . ALA A 1 88 ? 9.080 -7.035 -10.129 1.00 94.94 88 ALA A N 1
ATOM 697 C CA . ALA A 1 88 ? 9.167 -5.599 -10.391 1.00 94.94 88 ALA A CA 1
ATOM 698 C C . ALA A 1 88 ? 8.148 -5.166 -11.466 1.00 94.94 88 ALA A C 1
ATOM 700 O O . ALA A 1 88 ? 7.926 -5.924 -12.413 1.00 94.94 88 ALA A O 1
ATOM 701 N N . PRO A 1 89 ? 7.581 -3.948 -11.371 1.00 94.38 89 PRO A N 1
ATOM 702 C CA . PRO A 1 89 ? 6.575 -3.469 -12.321 1.00 94.38 89 PRO A CA 1
ATOM 703 C C . PRO A 1 89 ? 7.106 -3.364 -13.760 1.00 94.38 89 PRO A C 1
ATOM 705 O O . PRO A 1 89 ? 6.341 -3.526 -14.702 1.00 94.38 89 PRO A O 1
ATOM 708 N N . SER A 1 90 ? 8.417 -3.176 -13.948 1.00 90.94 90 SER A N 1
ATOM 709 C CA . SER A 1 90 ? 9.060 -3.180 -15.269 1.00 90.94 90 SER A CA 1
ATOM 710 C C . SER A 1 90 ? 8.907 -4.504 -16.025 1.00 90.94 90 SER A C 1
ATOM 712 O O . SER A 1 90 ? 8.832 -4.482 -17.246 1.00 90.94 90 SER A O 1
ATOM 714 N N . HIS A 1 91 ? 8.817 -5.646 -15.330 1.00 90.31 91 HIS A N 1
ATOM 715 C CA . HIS A 1 91 ? 8.627 -6.958 -15.969 1.00 90.31 91 HIS A CA 1
ATOM 716 C C . HIS A 1 91 ? 7.197 -7.193 -16.457 1.00 90.31 91 HIS A C 1
ATOM 718 O O . HIS A 1 91 ? 6.965 -8.099 -17.246 1.00 90.31 91 HIS A O 1
ATOM 724 N N . LEU A 1 92 ? 6.232 -6.415 -15.963 1.00 86.56 92 LEU A N 1
ATOM 725 C CA . LEU A 1 92 ? 4.840 -6.511 -16.403 1.00 86.56 92 LEU A CA 1
ATOM 726 C C . LEU A 1 92 ? 4.583 -5.731 -17.687 1.00 86.56 92 LEU A C 1
ATOM 728 O O . LEU A 1 92 ? 3.546 -5.915 -18.314 1.00 86.56 92 LEU A O 1
ATOM 732 N N . ARG A 1 93 ? 5.516 -4.856 -18.063 1.00 72.25 93 ARG A N 1
ATOM 733 C CA . ARG A 1 93 ? 5.376 -3.970 -19.205 1.00 72.25 93 ARG A CA 1
ATOM 734 C C . ARG A 1 93 ? 6.417 -4.327 -20.260 1.00 72.25 93 ARG A C 1
ATOM 736 O O . ARG A 1 93 ? 7.377 -3.585 -20.466 1.00 72.25 93 ARG A O 1
ATOM 743 N N . THR A 1 94 ? 6.222 -5.469 -20.910 1.00 57.53 94 THR A N 1
ATOM 744 C CA . THR A 1 94 ? 6.878 -5.735 -22.194 1.00 57.53 94 THR A CA 1
ATOM 745 C C . THR A 1 94 ? 6.193 -4.847 -23.229 1.00 57.53 94 THR A C 1
ATOM 747 O O . THR A 1 94 ? 4.968 -4.849 -23.328 1.00 57.53 94 THR A O 1
ATOM 750 N N . VAL A 1 95 ? 6.992 -3.994 -23.871 1.00 49.72 95 VAL A N 1
ATOM 751 C CA . VAL A 1 95 ? 6.569 -3.065 -24.930 1.00 49.72 95 VAL A CA 1
ATOM 752 C C . VAL A 1 95 ? 5.947 -3.787 -26.115 1.00 49.72 95 VAL A C 1
ATOM 754 O O . VAL A 1 95 ? 6.387 -4.921 -26.402 1.00 49.72 95 VAL A O 1
#